Protein AF-A0A496ULA8-F1 (afdb_monomer)

Structure (mmCIF, N/CA/C/O backbone):
data_AF-A0A496ULA8-F1
#
_entry.id   AF-A0A496ULA8-F1
#
loop_
_atom_site.group_PDB
_atom_site.id
_atom_site.type_symbol
_atom_site.label_atom_id
_atom_site.label_alt_id
_atom_site.label_comp_id
_atom_site.label_asym_id
_atom_site.label_entity_id
_atom_site.label_seq_id
_atom_site.pdbx_PDB_ins_code
_atom_site.Cartn_x
_atom_site.Cartn_y
_atom_site.Cartn_z
_atom_site.occupancy
_atom_site.B_iso_or_equiv
_atom_site.auth_seq_id
_atom_site.auth_comp_id
_atom_site.auth_asym_id
_atom_site.auth_atom_id
_atom_site.pdbx_PDB_model_num
ATOM 1 N N . MET A 1 1 ? 59.800 -13.365 23.672 1.00 51.44 1 MET A N 1
ATOM 2 C CA . MET A 1 1 ? 58.820 -14.289 23.046 1.00 51.44 1 MET A CA 1
ATOM 3 C C . MET A 1 1 ? 57.410 -14.203 23.674 1.00 51.44 1 MET A C 1
ATOM 5 O O . MET A 1 1 ? 56.789 -15.232 23.877 1.00 51.44 1 MET A O 1
ATOM 9 N N . ARG A 1 2 ? 56.865 -13.010 23.988 1.00 55.97 2 ARG A N 1
ATOM 10 C CA . ARG A 1 2 ? 55.538 -12.885 24.653 1.00 55.97 2 ARG A CA 1
ATOM 11 C C . ARG A 1 2 ? 54.497 -12.031 23.909 1.00 55.97 2 ARG A C 1
ATOM 13 O O . ARG A 1 2 ? 53.322 -12.110 24.228 1.00 55.97 2 ARG A O 1
ATOM 20 N N . VAL A 1 3 ? 54.901 -11.264 22.891 1.00 54.00 3 VAL A N 1
ATOM 21 C CA . VAL A 1 3 ? 53.998 -10.342 22.168 1.00 54.00 3 VAL A CA 1
ATOM 22 C C . VAL A 1 3 ? 53.267 -11.027 21.004 1.00 54.00 3 VAL A C 1
ATOM 24 O O . VAL A 1 3 ? 52.095 -10.756 20.768 1.00 54.00 3 VAL A O 1
ATOM 27 N N . LYS A 1 4 ? 53.915 -11.981 20.317 1.00 50.81 4 LYS A N 1
ATOM 28 C CA . LYS A 1 4 ? 53.307 -12.704 19.182 1.00 50.81 4 LYS A CA 1
ATOM 29 C C . LYS A 1 4 ? 52.143 -13.609 19.608 1.00 50.81 4 LYS A C 1
ATOM 31 O O . LYS A 1 4 ? 51.164 -13.716 18.885 1.00 50.81 4 LYS A O 1
ATOM 36 N N . THR A 1 5 ? 52.214 -14.201 20.800 1.00 54.34 5 THR A N 1
ATOM 37 C CA . THR A 1 5 ? 51.161 -15.085 21.324 1.00 54.34 5 THR A CA 1
ATOM 38 C C . THR A 1 5 ? 49.903 -14.309 21.726 1.00 54.34 5 THR A C 1
ATOM 40 O O . THR A 1 5 ? 48.800 -14.804 21.529 1.00 54.34 5 THR A O 1
ATOM 43 N N . LEU A 1 6 ? 50.050 -13.073 22.221 1.00 54.44 6 LEU A N 1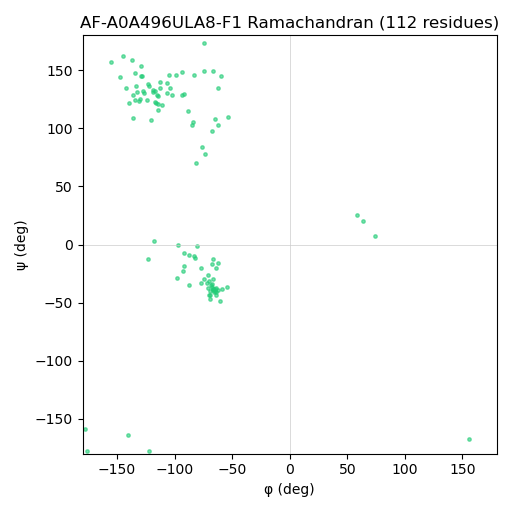
ATOM 44 C CA . LEU A 1 6 ? 48.919 -12.228 22.619 1.00 54.44 6 LEU A CA 1
ATOM 45 C C . LEU A 1 6 ? 48.126 -11.718 21.400 1.00 54.44 6 LEU A C 1
ATOM 47 O O . LEU A 1 6 ? 46.899 -11.685 21.433 1.00 54.44 6 LEU A O 1
ATOM 51 N N . LEU A 1 7 ? 48.822 -11.387 20.303 1.00 55.94 7 LEU A N 1
ATOM 52 C CA . LEU A 1 7 ? 48.189 -10.934 19.059 1.00 55.94 7 LEU A CA 1
ATOM 53 C C . LEU A 1 7 ? 47.359 -12.041 18.387 1.00 55.94 7 LEU A C 1
ATOM 55 O O . LEU A 1 7 ? 46.274 -11.769 17.878 1.00 55.94 7 LEU A O 1
ATOM 59 N N . CYS A 1 8 ? 47.835 -13.291 18.421 1.00 56.22 8 CYS A N 1
ATOM 60 C CA . CYS A 1 8 ? 47.102 -14.423 17.847 1.00 56.22 8 CYS A CA 1
ATOM 61 C C . CYS A 1 8 ? 45.803 -14.725 18.606 1.00 56.22 8 CYS A C 1
ATOM 63 O O . CYS A 1 8 ? 44.785 -14.998 17.978 1.00 56.22 8 CYS A O 1
ATOM 65 N N . VAL A 1 9 ? 45.808 -14.626 19.940 1.00 58.00 9 VAL A N 1
ATOM 66 C CA . VAL A 1 9 ? 44.597 -14.851 20.750 1.00 58.00 9 VAL A CA 1
ATOM 67 C C . VAL A 1 9 ? 43.577 -13.731 20.522 1.00 58.00 9 VAL A C 1
ATOM 69 O O . VAL A 1 9 ? 42.393 -14.007 20.356 1.00 58.00 9 VAL A O 1
ATOM 72 N N . PHE A 1 10 ? 44.026 -12.476 20.409 1.00 53.78 10 PHE A N 1
ATOM 73 C CA . PHE A 1 10 ? 43.132 -11.346 20.132 1.00 53.78 10 PHE A CA 1
ATOM 74 C C . PHE A 1 10 ? 42.514 -11.416 18.722 1.00 53.78 10 PHE A C 1
ATOM 76 O O . PHE A 1 10 ? 41.322 -11.166 18.556 1.00 53.78 10 PHE A O 1
ATOM 83 N N . SER A 1 11 ? 43.286 -11.846 17.716 1.00 52.69 11 SER A N 1
ATOM 84 C CA . SER A 1 11 ? 42.788 -12.073 16.351 1.00 52.69 11 SER A CA 1
ATOM 85 C C . SER A 1 11 ? 41.792 -13.237 16.262 1.00 52.69 11 SER A C 1
ATOM 87 O O . SER A 1 11 ? 40.903 -13.212 15.414 1.00 52.69 11 SER A O 1
ATOM 89 N N . MET A 1 12 ? 41.913 -14.245 17.129 1.00 50.66 12 MET A N 1
ATOM 90 C CA . MET A 1 12 ? 41.009 -15.398 17.159 1.00 50.66 12 MET A CA 1
ATOM 91 C C . MET A 1 12 ? 39.660 -15.055 17.814 1.00 50.66 12 MET A C 1
ATOM 93 O O . MET A 1 12 ? 38.622 -15.533 17.363 1.00 50.66 12 MET A O 1
ATOM 97 N N . CYS A 1 13 ? 39.643 -14.156 18.805 1.00 51.75 13 CYS A N 1
ATOM 98 C CA . CYS A 1 13 ? 38.406 -13.672 19.430 1.00 51.75 13 CYS A CA 1
ATOM 99 C C . CYS A 1 13 ? 37.562 -12.778 18.503 1.00 51.75 13 CYS A C 1
ATOM 101 O O . CYS A 1 13 ? 36.338 -12.794 18.595 1.00 51.75 13 CYS A O 1
ATOM 103 N N . ILE A 1 14 ? 38.191 -12.025 17.591 1.00 53.09 14 ILE A N 1
ATOM 104 C CA . ILE A 1 14 ? 37.480 -11.136 16.650 1.00 53.09 14 ILE A CA 1
ATOM 105 C C . ILE A 1 14 ? 36.786 -11.936 15.533 1.00 53.09 14 ILE A C 1
ATOM 107 O O . ILE A 1 14 ? 35.729 -11.538 15.052 1.00 53.09 14 ILE A O 1
ATOM 111 N N . LEU A 1 15 ? 37.324 -13.098 15.153 1.00 50.22 15 LEU A N 1
ATOM 112 C CA . LEU A 1 15 ? 36.706 -13.965 14.142 1.00 50.22 15 LEU A CA 1
ATOM 113 C C . LEU A 1 15 ? 35.505 -14.762 14.682 1.00 50.22 15 LEU A C 1
ATOM 115 O O . LEU A 1 15 ? 34.655 -15.181 13.903 1.00 50.22 15 LEU A O 1
ATOM 119 N N . LEU A 1 16 ? 35.403 -14.934 16.004 1.00 52.66 16 LEU A N 1
ATOM 120 C CA . LEU A 1 16 ? 34.294 -15.636 16.663 1.00 52.66 16 LEU A CA 1
ATOM 121 C C . LEU A 1 16 ? 33.096 -14.727 16.994 1.00 52.66 16 LEU A C 1
ATOM 123 O O . LEU A 1 16 ? 32.049 -15.236 17.383 1.00 52.66 16 LEU A O 1
ATOM 127 N N . SER A 1 17 ? 33.222 -13.400 16.848 1.00 47.00 17 SER A N 1
ATOM 128 C CA . SER A 1 17 ? 32.151 -12.445 17.181 1.00 47.00 17 SER A CA 1
ATOM 129 C C . SER A 1 17 ? 31.303 -11.994 15.989 1.00 47.00 17 SER A C 1
ATOM 131 O O . SER A 1 17 ? 30.339 -11.249 16.176 1.00 47.00 17 SER A O 1
ATOM 133 N N . CYS A 1 18 ? 31.592 -12.470 14.774 1.00 51.47 18 CYS A N 1
ATOM 134 C CA . CYS A 1 18 ? 30.658 -12.351 13.656 1.00 51.47 18 CYS A CA 1
ATOM 135 C C . CYS A 1 18 ? 29.506 -13.337 13.868 1.00 51.47 18 CYS A C 1
ATOM 137 O O . CYS A 1 18 ? 29.478 -14.416 13.281 1.00 51.47 18 CYS A O 1
ATOM 139 N N . GLY A 1 19 ? 28.569 -12.970 14.747 1.00 55.84 19 GLY A N 1
ATOM 140 C CA . GLY A 1 19 ? 27.296 -13.661 14.885 1.00 55.84 19 GLY A CA 1
ATOM 141 C C . GLY A 1 19 ? 26.632 -13.721 13.517 1.00 55.84 19 GLY A C 1
ATOM 142 O O . GLY A 1 19 ? 26.238 -12.696 12.960 1.00 55.84 19 GLY A O 1
ATOM 143 N N . THR A 1 20 ? 26.566 -14.916 12.942 1.00 60.12 20 THR A N 1
ATOM 144 C CA . THR A 1 20 ? 25.848 -15.156 11.700 1.00 60.12 20 THR A CA 1
ATOM 145 C C . THR A 1 20 ? 24.376 -14.900 11.978 1.00 60.12 20 THR A C 1
ATOM 147 O O . THR A 1 20 ? 23.718 -15.650 12.695 1.00 60.12 20 THR A O 1
ATOM 150 N N . VAL A 1 21 ? 23.857 -13.796 11.445 1.00 57.81 21 VAL A N 1
ATOM 151 C CA . VAL A 1 21 ? 22.421 -13.532 11.425 1.00 57.81 21 VAL A CA 1
ATOM 152 C C . VAL A 1 21 ? 21.791 -14.647 10.595 1.00 57.81 21 VAL A C 1
ATOM 154 O O . VAL A 1 21 ? 21.937 -14.686 9.373 1.00 57.81 21 VAL A O 1
ATOM 157 N N . THR A 1 22 ? 21.168 -15.615 11.262 1.00 71.12 22 THR A N 1
ATOM 158 C CA . THR A 1 22 ? 20.519 -16.737 10.586 1.00 71.12 22 THR A CA 1
ATOM 159 C C . THR A 1 22 ? 19.216 -16.256 9.958 1.00 71.12 22 THR A C 1
ATOM 161 O O . THR A 1 22 ? 18.555 -15.356 10.481 1.00 71.12 22 THR A O 1
ATOM 164 N N . GLN A 1 23 ? 18.811 -16.869 8.846 1.00 66.38 23 GLN A N 1
ATOM 165 C CA . GLN A 1 23 ? 17.530 -16.577 8.194 1.00 66.38 23 GLN A CA 1
ATOM 166 C C . GLN A 1 23 ? 16.351 -16.719 9.172 1.00 66.38 23 GLN A C 1
ATOM 168 O O . GLN A 1 23 ? 15.432 -15.908 9.167 1.00 66.38 23 GLN A O 1
ATOM 173 N N . GLU A 1 24 ? 16.432 -17.695 10.072 1.00 72.38 24 GLU A N 1
ATOM 174 C CA . GLU A 1 24 ? 15.459 -17.930 11.136 1.00 72.38 24 GLU A CA 1
ATOM 175 C C . GLU A 1 24 ? 15.388 -16.769 12.146 1.00 72.38 24 GLU A C 1
ATOM 177 O O . GLU A 1 24 ? 14.302 -16.375 12.564 1.00 72.38 24 GLU A O 1
ATOM 182 N N . SER A 1 25 ? 16.527 -16.147 12.483 1.00 70.94 25 SER A N 1
ATOM 183 C CA . SER A 1 25 ? 16.557 -14.965 13.359 1.00 70.94 25 SER A CA 1
ATOM 184 C C . SER A 1 25 ? 15.913 -13.733 12.714 1.00 70.94 25 SER A C 1
ATOM 186 O O . SER A 1 25 ? 15.214 -12.983 13.398 1.00 70.94 25 SER A O 1
ATOM 188 N N . LEU A 1 26 ? 16.082 -13.559 11.397 1.00 67.38 26 LEU A N 1
ATOM 189 C CA . LEU A 1 26 ? 15.446 -12.485 10.631 1.00 67.38 26 LEU A CA 1
ATOM 190 C C . LEU A 1 26 ? 13.943 -12.707 10.497 1.00 67.38 26 LEU A C 1
ATOM 192 O O . LEU A 1 26 ? 13.180 -11.767 10.697 1.00 67.38 26 LEU A O 1
ATOM 196 N N . LEU A 1 27 ? 13.518 -13.941 10.209 1.00 64.44 27 LEU A N 1
ATOM 197 C CA . LEU A 1 27 ? 12.102 -14.302 10.141 1.00 64.44 27 LEU A CA 1
ATOM 198 C C . LEU A 1 27 ? 11.420 -14.059 11.488 1.00 64.44 27 LEU A C 1
ATOM 200 O O . LEU A 1 27 ? 10.438 -13.325 11.549 1.00 64.44 27 LEU A O 1
ATOM 204 N N . ARG A 1 28 ? 12.013 -14.532 12.586 1.00 63.00 28 ARG A N 1
ATOM 205 C CA . ARG A 1 28 ? 11.495 -14.297 13.937 1.00 63.00 28 ARG A CA 1
ATOM 206 C C . ARG A 1 28 ? 11.474 -12.817 14.317 1.00 63.00 28 ARG A C 1
ATOM 208 O O . ARG A 1 28 ? 10.533 -12.364 14.960 1.00 63.00 28 ARG A O 1
ATOM 215 N N . GLN A 1 29 ? 12.490 -12.038 13.938 1.00 59.78 29 GLN A N 1
ATOM 216 C CA . GLN A 1 29 ? 12.450 -10.585 14.125 1.00 59.78 29 GLN A CA 1
ATOM 217 C C . GLN A 1 29 ? 11.339 -9.948 13.294 1.00 59.78 29 GLN A C 1
ATOM 219 O O . GLN A 1 29 ? 10.651 -9.075 13.809 1.00 59.78 29 GLN A O 1
ATOM 224 N N . SER A 1 30 ? 11.132 -10.387 12.053 1.00 54.94 30 SER A N 1
ATOM 225 C CA . SER A 1 30 ? 10.057 -9.885 11.198 1.00 54.94 30 SER A CA 1
ATOM 226 C C . SER A 1 30 ? 8.671 -10.229 11.751 1.00 54.94 30 SER A C 1
ATOM 228 O O . SER A 1 30 ? 7.817 -9.354 11.785 1.00 54.94 30 SER A O 1
ATOM 230 N N . GLU A 1 31 ? 8.476 -11.430 12.302 1.00 54.59 31 GLU A N 1
ATOM 231 C CA . GLU A 1 31 ? 7.253 -11.850 12.999 1.00 54.59 31 GLU A CA 1
ATOM 232 C C . GLU A 1 31 ? 7.032 -11.057 14.294 1.00 54.59 31 GLU A C 1
ATOM 234 O O . GLU A 1 31 ? 5.918 -10.631 14.590 1.00 54.59 31 GLU A O 1
ATOM 239 N N . LEU A 1 32 ? 8.091 -10.793 15.066 1.00 47.78 32 LEU A N 1
ATOM 240 C CA . LEU A 1 32 ? 8.024 -9.943 16.259 1.00 47.78 32 LEU A CA 1
ATOM 241 C C . LEU A 1 32 ? 7.755 -8.472 15.917 1.00 47.78 32 LEU A C 1
ATOM 243 O O . LEU A 1 32 ? 7.074 -7.784 16.672 1.00 47.78 32 LEU A O 1
ATOM 247 N N . TYR A 1 33 ? 8.277 -7.979 14.794 1.00 42.56 33 TYR A N 1
ATOM 248 C CA . TYR A 1 33 ? 7.964 -6.645 14.288 1.00 42.56 33 TYR A CA 1
ATOM 249 C C . TYR A 1 33 ? 6.518 -6.586 13.795 1.00 42.56 33 TYR A C 1
ATOM 251 O O . TYR A 1 33 ? 5.799 -5.676 14.187 1.00 42.56 33 TYR A O 1
ATOM 259 N N . ALA A 1 34 ? 6.071 -7.570 13.012 1.00 43.69 34 ALA A N 1
ATOM 260 C CA . ALA A 1 34 ? 4.713 -7.654 12.481 1.00 43.69 34 ALA A CA 1
ATOM 261 C C . ALA A 1 34 ? 3.663 -7.812 13.593 1.00 43.69 34 ALA A C 1
ATOM 263 O O . ALA A 1 34 ? 2.678 -7.084 13.599 1.00 43.69 34 ALA A O 1
ATOM 264 N N . SER A 1 35 ? 3.911 -8.663 14.595 1.00 38.47 35 SER A N 1
ATOM 265 C CA . SER A 1 35 ? 3.023 -8.829 15.762 1.00 38.47 35 SER A CA 1
ATOM 266 C C . SER A 1 35 ? 2.974 -7.606 16.685 1.00 38.47 35 SER A C 1
ATOM 268 O O . SER A 1 35 ? 2.058 -7.482 17.495 1.00 38.47 35 SER A O 1
ATOM 270 N N . ARG A 1 36 ? 3.939 -6.682 16.570 1.00 34.78 36 ARG A N 1
ATOM 271 C CA . ARG A 1 36 ? 3.947 -5.398 17.289 1.00 34.78 36 ARG A CA 1
ATOM 272 C C . ARG A 1 36 ? 3.303 -4.257 16.515 1.00 34.78 36 ARG A C 1
ATOM 274 O O . ARG A 1 36 ? 3.102 -3.192 17.097 1.00 34.78 36 ARG A O 1
ATOM 281 N N . ILE A 1 37 ? 2.946 -4.458 15.249 1.00 37.88 37 ILE A N 1
ATOM 282 C CA . ILE A 1 37 ? 2.095 -3.519 14.522 1.00 37.88 37 ILE A CA 1
ATOM 283 C C . ILE A 1 37 ? 0.641 -3.812 14.919 1.00 37.88 37 ILE A C 1
ATOM 285 O O . ILE A 1 37 ? -0.163 -4.323 14.150 1.00 37.88 37 ILE A O 1
ATOM 289 N N . ALA A 1 38 ? 0.299 -3.489 16.164 1.00 43.62 38 ALA A N 1
ATOM 290 C CA . ALA A 1 38 ? -1.081 -3.227 16.533 1.00 43.62 38 ALA A CA 1
ATOM 291 C C . ALA A 1 38 ? -1.345 -1.762 16.169 1.00 43.62 38 ALA A C 1
ATOM 293 O O . ALA A 1 38 ? -0.833 -0.854 16.827 1.00 43.62 38 ALA A O 1
ATOM 294 N N . PHE A 1 39 ? -2.083 -1.510 15.087 1.00 51.97 39 PHE A N 1
ATOM 295 C CA . PHE A 1 39 ? -2.522 -0.154 14.764 1.00 51.97 39 PHE A CA 1
ATOM 296 C C . PHE A 1 39 ? -3.526 0.304 15.828 1.00 51.97 39 PHE A C 1
ATOM 298 O O . PHE A 1 39 ? -4.703 -0.041 15.787 1.00 51.97 39 PHE A O 1
ATOM 305 N N . GLY A 1 40 ? -3.042 1.056 16.816 1.00 53.75 40 GLY A N 1
ATOM 306 C CA . GLY A 1 40 ? -3.869 1.731 17.808 1.00 53.75 40 GLY A CA 1
ATOM 307 C C . GLY A 1 40 ? -4.274 3.111 17.302 1.00 53.75 40 GLY A C 1
ATOM 308 O O . GLY A 1 40 ? -3.426 3.984 17.121 1.00 53.75 40 GLY A O 1
ATOM 309 N N . TRP A 1 41 ? -5.568 3.320 17.075 1.00 62.00 41 TRP A N 1
ATOM 310 C CA . TRP A 1 41 ? -6.123 4.628 16.734 1.00 62.00 41 TRP A CA 1
ATOM 311 C C . TRP A 1 41 ? -6.213 5.504 17.984 1.00 62.00 41 TRP A C 1
ATOM 313 O O . TRP A 1 41 ? -7.250 5.584 18.639 1.00 62.00 41 TRP A O 1
ATOM 323 N N . GLU A 1 42 ? -5.121 6.169 18.352 1.00 59.19 42 GLU A N 1
ATOM 324 C CA . GLU A 1 42 ? -5.146 7.116 19.465 1.00 59.19 42 GLU A CA 1
ATOM 325 C C . GLU A 1 42 ? -5.607 8.500 18.988 1.00 59.19 42 GLU A C 1
ATOM 327 O O . GLU A 1 42 ? -4.844 9.269 18.407 1.00 59.19 42 GLU A O 1
ATOM 332 N N . LYS A 1 43 ? -6.876 8.835 19.271 1.00 65.69 43 LYS A N 1
ATOM 333 C CA . LYS A 1 43 ? -7.474 10.178 19.085 1.00 65.69 43 LYS A CA 1
ATOM 334 C C . LYS A 1 43 ? -7.540 10.686 17.633 1.00 65.69 43 LYS A C 1
ATOM 336 O O . LYS A 1 43 ? -7.697 11.886 17.414 1.00 65.69 43 LYS A O 1
ATOM 341 N N . LEU A 1 44 ? -7.459 9.795 16.646 1.00 73.50 44 LEU A N 1
ATOM 342 C CA . LEU A 1 44 ? -7.541 10.111 15.216 1.00 73.50 44 LEU A CA 1
ATOM 343 C C . LEU A 1 44 ? -8.502 9.133 14.525 1.00 73.50 44 LEU A C 1
ATOM 345 O O . LEU A 1 44 ? -8.441 7.938 14.787 1.00 73.50 44 LEU A O 1
ATOM 349 N N . GLY A 1 45 ? -9.379 9.634 13.648 1.00 82.31 45 GLY A N 1
ATOM 350 C CA . GLY A 1 45 ? -10.281 8.800 12.832 1.00 82.31 45 GLY A CA 1
ATOM 351 C C . GLY A 1 45 ? -9.706 8.426 11.461 1.00 82.31 45 GLY A C 1
ATOM 352 O O . GLY A 1 45 ? -10.158 7.480 10.823 1.00 82.31 45 GLY A O 1
ATOM 353 N N . SER A 1 46 ? -8.698 9.164 10.998 1.00 86.31 46 SER A N 1
ATOM 354 C CA . SER A 1 46 ? -7.945 8.861 9.782 1.00 86.31 46 SER A CA 1
ATOM 355 C C . SER A 1 46 ? -6.554 9.483 9.845 1.00 86.31 46 SER A C 1
ATOM 357 O O . SER A 1 46 ? -6.325 10.444 10.585 1.00 86.31 46 SER A O 1
ATOM 359 N N . PHE A 1 47 ? -5.620 8.936 9.073 1.00 86.31 47 PHE A N 1
ATOM 360 C CA . PHE A 1 47 ? -4.317 9.556 8.851 1.00 86.31 47 PHE A CA 1
ATOM 361 C C . PHE A 1 47 ? -3.823 9.305 7.430 1.00 86.31 47 PHE A C 1
ATOM 363 O O . PHE A 1 47 ? -4.265 8.386 6.737 1.00 86.31 47 PHE A O 1
ATOM 370 N N . GLN A 1 48 ? -2.848 10.114 7.023 1.00 90.25 48 GLN A N 1
ATOM 371 C CA . GLN A 1 48 ? -2.101 9.907 5.796 1.00 90.25 48 GLN A CA 1
ATOM 372 C C . GLN A 1 48 ? -0.607 10.100 6.058 1.00 90.25 48 GLN A C 1
ATOM 374 O O . GLN A 1 48 ? -0.183 11.161 6.514 1.00 90.25 48 GLN A O 1
ATOM 379 N N . LEU A 1 49 ? 0.196 9.092 5.728 1.00 88.62 49 LEU A N 1
ATOM 380 C CA . LEU A 1 49 ? 1.651 9.181 5.688 1.00 88.62 49 LEU A CA 1
ATOM 381 C C . LEU A 1 49 ? 2.097 9.261 4.232 1.00 88.62 49 LEU A C 1
ATOM 383 O O . LEU A 1 49 ? 1.617 8.512 3.384 1.00 88.62 49 LEU A O 1
ATOM 387 N N . ARG A 1 50 ? 3.015 10.180 3.937 1.00 88.94 50 ARG A N 1
ATOM 388 C CA . ARG A 1 50 ? 3.618 10.338 2.612 1.00 88.94 50 ARG A CA 1
ATOM 389 C C . ARG A 1 50 ? 5.125 10.359 2.759 1.00 88.94 50 ARG A C 1
ATOM 391 O O . ARG A 1 50 ? 5.648 10.926 3.715 1.00 88.94 50 ARG A O 1
ATOM 398 N N . GLY A 1 51 ? 5.820 9.796 1.788 1.00 86.69 51 GLY A N 1
ATOM 399 C CA . GLY A 1 51 ? 7.268 9.871 1.754 1.00 86.69 51 GLY A CA 1
ATOM 400 C C . GLY A 1 51 ? 7.835 9.198 0.525 1.00 86.69 51 GLY A C 1
ATOM 401 O O . GLY A 1 51 ? 7.139 8.996 -0.465 1.00 86.69 51 GLY A O 1
ATOM 402 N N . SER A 1 52 ? 9.104 8.829 0.620 1.00 86.50 52 SER A N 1
ATOM 403 C CA . SER A 1 52 ? 9.795 8.051 -0.400 1.00 86.50 52 SER A CA 1
ATOM 404 C C . SER A 1 52 ? 10.321 6.777 0.229 1.00 86.50 52 SER A C 1
ATOM 406 O O . SER A 1 52 ? 10.894 6.811 1.316 1.00 86.50 52 SER A O 1
ATOM 408 N N . ALA A 1 53 ? 10.154 5.659 -0.461 1.00 82.88 53 ALA A N 1
ATOM 409 C CA . ALA A 1 53 ? 10.572 4.359 0.028 1.00 82.88 53 ALA A CA 1
ATOM 410 C C . ALA A 1 53 ? 11.246 3.554 -1.085 1.00 82.88 53 ALA A C 1
ATOM 412 O O . ALA A 1 53 ? 11.101 3.839 -2.278 1.00 82.88 53 ALA A O 1
ATOM 413 N N . ARG A 1 54 ? 12.041 2.568 -0.672 1.00 83.94 54 ARG A N 1
ATOM 414 C CA . ARG A 1 54 ? 12.651 1.582 -1.559 1.00 83.94 54 ARG A CA 1
ATOM 415 C C . ARG A 1 54 ? 11.994 0.237 -1.283 1.00 83.94 54 ARG A C 1
ATOM 417 O O . ARG A 1 54 ? 12.083 -0.267 -0.171 1.00 83.94 54 ARG A O 1
ATOM 424 N N . LEU A 1 55 ? 11.372 -0.327 -2.305 1.00 78.62 55 LEU A N 1
ATOM 425 C CA . LEU A 1 55 ? 10.893 -1.697 -2.338 1.00 78.62 55 LEU A CA 1
ATOM 426 C C . LEU A 1 55 ? 11.988 -2.582 -2.927 1.00 78.62 55 LEU A C 1
ATOM 428 O O . LEU A 1 55 ? 12.552 -2.270 -3.979 1.00 78.62 55 LEU A O 1
ATOM 432 N N . GLN A 1 56 ? 12.296 -3.672 -2.236 1.00 83.06 56 GLN 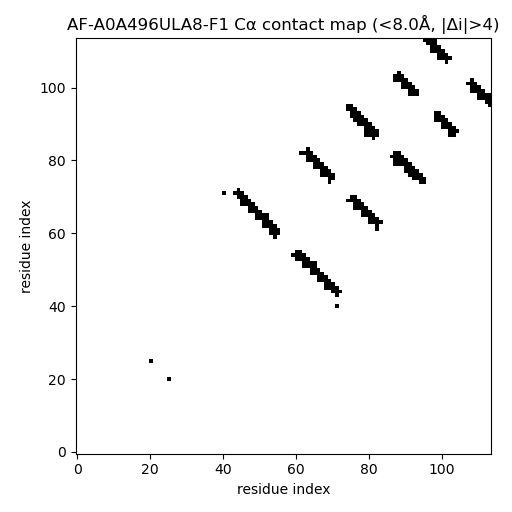A N 1
ATOM 433 C CA . GLN A 1 56 ? 13.285 -4.649 -2.669 1.00 83.06 56 GLN A CA 1
ATOM 434 C C . GLN A 1 56 ? 12.728 -6.054 -2.444 1.00 83.06 56 GLN A C 1
ATOM 436 O O . GLN A 1 56 ? 12.605 -6.502 -1.309 1.00 83.06 56 GLN A O 1
ATOM 441 N N . GLY A 1 57 ? 12.393 -6.727 -3.540 1.00 76.69 57 GLY A N 1
ATOM 442 C CA . GLY A 1 57 ? 12.023 -8.137 -3.600 1.00 76.69 57 GLY A CA 1
ATOM 443 C C . GLY A 1 57 ? 12.941 -8.901 -4.554 1.00 76.69 57 GLY A C 1
ATOM 444 O O . GLY A 1 57 ? 13.861 -8.327 -5.138 1.00 76.69 57 GLY A O 1
ATOM 445 N N . SER A 1 58 ? 12.681 -10.197 -4.733 1.00 79.44 58 SER A N 1
ATOM 446 C CA . SER A 1 58 ? 13.446 -11.064 -5.644 1.00 79.44 58 SER A CA 1
ATOM 447 C C . SER A 1 58 ? 13.415 -10.577 -7.096 1.00 79.44 58 SER A C 1
ATOM 449 O O . SER A 1 58 ? 14.437 -10.615 -7.772 1.00 79.44 58 SER A O 1
ATOM 451 N N . ASN A 1 59 ? 12.263 -10.071 -7.543 1.00 71.81 59 ASN A N 1
ATOM 452 C CA . ASN A 1 59 ? 12.021 -9.671 -8.933 1.00 71.81 59 ASN A CA 1
ATOM 453 C C . ASN A 1 59 ? 11.706 -8.176 -9.096 1.00 71.81 59 ASN A C 1
ATOM 455 O O . ASN A 1 59 ? 11.417 -7.726 -10.201 1.00 71.81 59 ASN A O 1
ATOM 459 N N . LEU A 1 60 ? 11.743 -7.397 -8.011 1.00 70.19 60 LEU A N 1
ATOM 460 C CA . LEU A 1 60 ? 11.374 -5.986 -8.039 1.00 70.19 60 LEU A CA 1
ATOM 461 C C . LEU A 1 60 ? 12.325 -5.154 -7.188 1.00 70.19 60 LEU A C 1
ATOM 463 O O . LEU A 1 60 ? 12.432 -5.338 -5.977 1.00 70.19 60 LEU A O 1
ATOM 467 N N . VAL A 1 61 ? 12.956 -4.173 -7.824 1.00 79.38 61 VAL A N 1
ATOM 468 C CA . VAL A 1 61 ? 13.633 -3.078 -7.134 1.00 79.38 61 VAL A CA 1
ATOM 469 C C . VAL A 1 61 ? 12.986 -1.786 -7.600 1.00 79.38 61 VAL A C 1
ATOM 471 O O . VAL A 1 61 ? 13.194 -1.352 -8.728 1.00 79.38 61 VAL A O 1
ATOM 474 N N . ALA A 1 62 ? 12.195 -1.176 -6.725 1.00 75.19 62 ALA A N 1
ATOM 475 C CA . ALA A 1 62 ? 11.533 0.093 -6.989 1.00 75.19 62 ALA A CA 1
ATOM 476 C C . ALA A 1 62 ? 11.931 1.108 -5.920 1.00 75.19 62 ALA A C 1
ATOM 478 O O . ALA A 1 62 ? 12.012 0.794 -4.735 1.00 75.19 62 ALA A O 1
ATOM 479 N N . ARG A 1 63 ? 12.192 2.348 -6.327 1.00 82.56 63 ARG A N 1
ATOM 480 C CA . ARG A 1 63 ? 12.372 3.476 -5.414 1.00 82.56 63 ARG A CA 1
ATOM 481 C C . ARG A 1 63 ? 11.487 4.602 -5.901 1.00 82.56 63 ARG A C 1
ATOM 483 O O . ARG A 1 63 ? 11.618 5.016 -7.047 1.00 82.56 63 ARG A O 1
ATOM 490 N N . GLY A 1 64 ? 10.629 5.106 -5.031 1.00 85.69 64 GLY A N 1
ATOM 491 C CA . GLY A 1 64 ? 9.680 6.130 -5.428 1.00 85.69 64 GLY A CA 1
ATOM 492 C C . GLY A 1 64 ? 8.847 6.650 -4.268 1.00 85.69 64 GLY A C 1
ATOM 493 O O . GLY A 1 64 ? 9.072 6.257 -3.115 1.00 85.69 64 GLY A O 1
ATOM 494 N N . PRO A 1 65 ? 7.911 7.559 -4.570 1.00 90.06 65 PRO A N 1
ATOM 495 C CA . PRO A 1 65 ? 6.942 8.033 -3.602 1.00 90.06 65 PRO A CA 1
ATOM 496 C C . PRO A 1 65 ? 6.091 6.877 -3.078 1.00 90.06 65 PRO A C 1
ATOM 498 O O . PRO A 1 65 ? 5.735 5.964 -3.824 1.00 90.06 65 PRO A O 1
ATOM 501 N N . PHE A 1 66 ? 5.725 6.947 -1.806 1.00 91.81 66 PHE A N 1
ATOM 502 C CA . PHE A 1 66 ? 4.690 6.104 -1.228 1.00 91.81 66 PHE A CA 1
ATOM 503 C C . PHE A 1 66 ? 3.678 6.962 -0.480 1.00 91.81 66 PHE A C 1
ATOM 505 O O . PHE A 1 66 ? 3.997 8.045 0.030 1.00 91.81 66 PHE A O 1
ATOM 512 N N . VAL A 1 67 ? 2.461 6.444 -0.395 1.00 91.12 67 VAL A N 1
ATOM 513 C CA . VAL A 1 67 ? 1.399 7.017 0.417 1.00 91.12 67 VAL A CA 1
ATOM 514 C C . VAL A 1 67 ? 0.691 5.894 1.160 1.00 91.12 67 VAL A C 1
ATOM 516 O O . VAL A 1 67 ? 0.293 4.918 0.539 1.00 91.12 67 VAL A O 1
ATOM 519 N N . LEU A 1 68 ? 0.541 6.034 2.475 1.00 92.38 68 LEU A N 1
ATOM 520 C CA . LEU A 1 68 ? -0.231 5.135 3.330 1.00 92.38 68 LEU A CA 1
ATOM 521 C C . LEU A 1 68 ? -1.393 5.920 3.934 1.00 92.38 68 LEU A C 1
ATOM 523 O O . LEU A 1 68 ? -1.182 6.926 4.609 1.00 92.38 68 LEU A O 1
ATOM 527 N N . TRP A 1 69 ? -2.605 5.450 3.698 1.00 91.56 69 TRP A N 1
ATOM 528 C CA . TRP A 1 69 ? -3.828 5.924 4.321 1.00 91.56 69 TRP A CA 1
ATOM 529 C C . TRP A 1 69 ? -4.284 4.919 5.362 1.00 91.56 69 TRP A C 1
ATOM 531 O O . TRP A 1 69 ? -4.164 3.708 5.164 1.00 91.56 69 TRP A O 1
ATOM 541 N N . GLY A 1 70 ? -4.872 5.434 6.431 1.00 90.19 70 GLY A N 1
ATOM 542 C CA . GLY A 1 70 ? -5.664 4.621 7.330 1.00 90.19 70 GLY A CA 1
ATOM 543 C C . GLY A 1 70 ? -6.976 5.308 7.679 1.00 90.1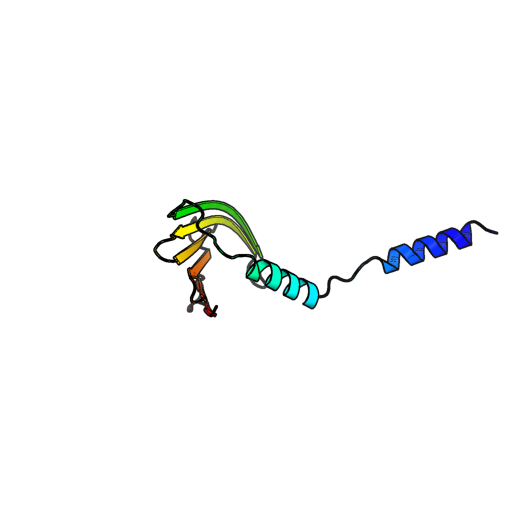9 70 GLY A C 1
ATOM 544 O O . GLY A 1 70 ? -7.013 6.533 7.826 1.00 90.19 70 GLY A O 1
ATOM 545 N N . HIS A 1 71 ? -8.006 4.496 7.893 1.00 86.38 71 HIS A N 1
ATOM 546 C CA . HIS A 1 71 ? -9.316 4.912 8.382 1.00 86.38 71 HIS A CA 1
ATOM 547 C C . HIS A 1 71 ? -9.756 4.015 9.543 1.00 86.38 71 HIS A C 1
ATOM 549 O O . HIS A 1 71 ? -9.836 2.796 9.399 1.00 86.38 71 HIS A O 1
ATOM 555 N N . ALA A 1 72 ? -10.044 4.627 10.694 1.00 79.50 72 ALA A N 1
ATOM 556 C CA . ALA A 1 72 ? -10.377 3.921 11.929 1.00 79.50 72 ALA A CA 1
ATOM 557 C C . ALA A 1 72 ? -11.737 3.222 11.859 1.00 79.50 72 ALA A C 1
ATOM 559 O O . ALA A 1 72 ? -11.856 2.075 12.276 1.00 79.50 72 ALA A O 1
ATOM 560 N N . GLU A 1 73 ? -12.745 3.903 11.310 1.00 76.12 73 GLU A N 1
ATOM 561 C CA . GLU A 1 73 ? -14.115 3.381 11.213 1.00 76.12 73 GLU A CA 1
ATOM 562 C C . GLU A 1 73 ? -14.203 2.155 10.301 1.00 76.12 73 GLU A C 1
ATOM 564 O O . GLU A 1 73 ? -14.908 1.200 10.608 1.00 76.12 73 GLU A O 1
ATOM 569 N N . GLU A 1 74 ? -13.444 2.160 9.205 1.00 75.31 74 GLU A N 1
ATOM 570 C CA . GLU A 1 74 ? -13.388 1.043 8.260 1.00 75.31 74 GLU A CA 1
ATOM 571 C C . GLU A 1 74 ? -12.417 -0.059 8.710 1.00 75.31 74 GLU A C 1
ATOM 573 O O . GLU A 1 74 ? -12.371 -1.120 8.093 1.00 75.31 74 GLU A O 1
ATOM 578 N N . GLY A 1 75 ? -11.607 0.187 9.751 1.00 74.81 75 GLY A N 1
ATOM 579 C CA . GLY A 1 75 ? -10.520 -0.709 10.151 1.00 74.81 75 GLY A CA 1
ATOM 580 C C . GLY A 1 75 ? -9.501 -0.943 9.033 1.00 74.81 75 GLY A C 1
ATOM 581 O O . GLY A 1 75 ? -8.856 -1.988 8.998 1.00 74.81 75 GLY A O 1
ATOM 582 N N . LEU A 1 76 ? -9.387 0.012 8.105 1.00 83.94 76 LEU A N 1
ATOM 583 C CA . LEU A 1 76 ? -8.767 -0.193 6.807 1.00 83.94 76 LEU A CA 1
ATOM 584 C C . LEU A 1 76 ? -7.470 0.597 6.664 1.00 83.94 76 LEU A C 1
ATOM 586 O O . LEU A 1 76 ? -7.409 1.800 6.925 1.00 83.94 76 LEU A O 1
ATOM 590 N N . LEU A 1 77 ? -6.454 -0.080 6.142 1.00 90.88 77 LEU A N 1
ATOM 591 C CA . LEU A 1 77 ? -5.213 0.496 5.657 1.00 90.88 77 LEU A CA 1
ATOM 592 C C . LEU A 1 77 ? -5.116 0.330 4.148 1.00 90.88 77 LEU A C 1
ATOM 594 O O . LEU A 1 77 ? -5.426 -0.724 3.589 1.00 90.88 77 LEU A O 1
ATOM 598 N N . ARG A 1 78 ? -4.619 1.369 3.484 1.00 91.69 78 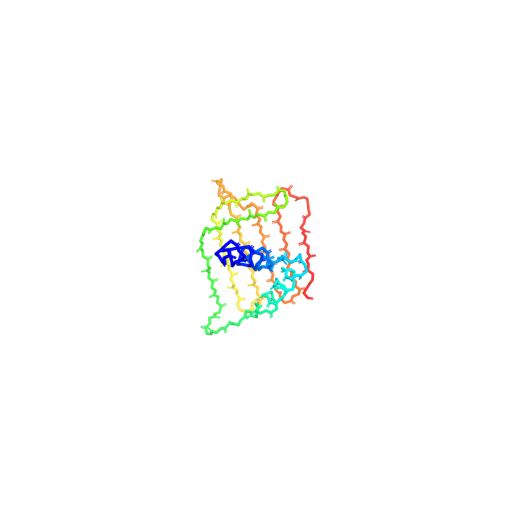ARG A N 1
ATOM 599 C CA . ARG A 1 78 ? -4.274 1.340 2.064 1.00 91.69 78 ARG A CA 1
ATOM 600 C C . ARG A 1 78 ? -2.903 1.955 1.870 1.00 91.69 78 ARG A C 1
ATOM 602 O O . ARG A 1 78 ? -2.673 3.057 2.344 1.00 91.69 78 ARG A O 1
ATOM 609 N N . GLY A 1 79 ? -2.016 1.297 1.141 1.00 92.06 79 GLY A N 1
ATOM 610 C CA . GLY A 1 79 ? -0.713 1.827 0.761 1.00 92.06 79 GLY A CA 1
ATOM 611 C C . GLY A 1 79 ? -0.512 1.754 -0.744 1.00 92.06 79 GLY A C 1
ATOM 612 O O . GLY A 1 79 ? -0.692 0.688 -1.312 1.00 92.06 79 GLY A O 1
ATOM 613 N N . ASP A 1 80 ? -0.103 2.847 -1.380 1.00 92.88 80 ASP A N 1
ATOM 614 C CA . ASP A 1 80 ? 0.282 2.860 -2.794 1.00 92.88 80 ASP A CA 1
ATOM 615 C C . ASP A 1 80 ? 1.748 3.287 -2.927 1.00 92.88 80 ASP A C 1
ATOM 617 O O . ASP A 1 80 ? 2.179 4.289 -2.348 1.00 92.88 80 ASP A O 1
ATOM 621 N N . PHE A 1 81 ? 2.514 2.524 -3.703 1.00 91.75 81 PHE A N 1
ATOM 622 C CA . PHE A 1 81 ? 3.875 2.857 -4.117 1.00 91.75 81 PHE A CA 1
ATOM 623 C C . PHE A 1 81 ? 3.862 3.258 -5.575 1.00 91.75 81 PHE A C 1
ATOM 625 O O . PHE A 1 81 ? 3.324 2.527 -6.399 1.00 91.75 81 PHE A O 1
ATOM 632 N N . PHE A 1 82 ? 4.481 4.386 -5.901 1.00 88.56 82 PHE A N 1
ATOM 633 C CA . PHE A 1 82 ? 4.399 4.978 -7.230 1.00 88.56 82 PHE A CA 1
ATOM 634 C C . PHE A 1 82 ? 5.699 4.809 -8.011 1.00 88.56 82 PHE A C 1
ATOM 636 O O . PHE A 1 82 ? 6.800 4.982 -7.478 1.00 88.56 82 PHE A O 1
ATOM 643 N N . GLY A 1 83 ? 5.548 4.490 -9.293 1.00 86.38 83 GLY A N 1
ATOM 644 C CA . GLY A 1 83 ? 6.616 4.535 -10.277 1.00 86.38 83 GLY A CA 1
ATOM 645 C C . GLY A 1 83 ? 6.969 5.972 -10.679 1.00 86.38 83 GLY A C 1
ATOM 646 O O . GLY A 1 83 ? 6.295 6.930 -10.286 1.00 86.38 83 GLY A O 1
ATOM 647 N N . PRO A 1 84 ? 8.029 6.152 -11.485 1.00 83.38 84 PRO A N 1
ATOM 648 C CA . PRO A 1 84 ? 8.422 7.465 -12.001 1.00 83.38 84 PRO A CA 1
ATOM 649 C C . PRO A 1 84 ? 7.369 8.091 -12.931 1.00 83.38 84 PRO A C 1
ATOM 651 O O . PRO A 1 84 ? 7.369 9.301 -13.126 1.00 83.38 84 PRO A O 1
ATOM 654 N N . ASP A 1 85 ? 6.467 7.281 -13.484 1.00 87.00 85 ASP A N 1
ATOM 655 C C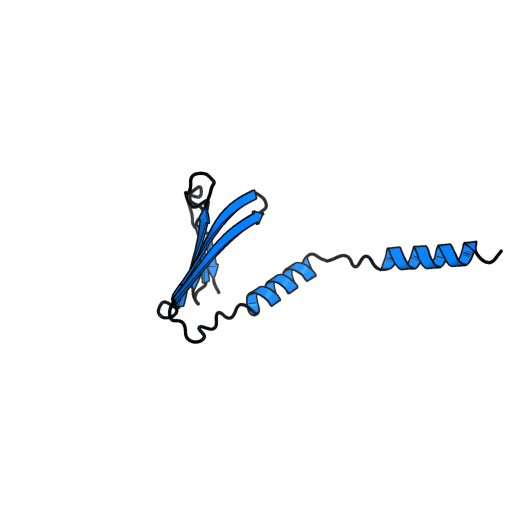A . ASP A 1 85 ? 5.321 7.698 -14.296 1.00 87.00 85 ASP A CA 1
ATOM 656 C C . ASP A 1 85 ? 4.123 8.189 -13.458 1.00 87.00 85 ASP A C 1
ATOM 658 O O . ASP A 1 85 ? 3.093 8.574 -14.012 1.00 87.00 85 ASP A O 1
ATOM 662 N N . GLY A 1 86 ? 4.241 8.167 -12.126 1.00 84.62 86 GLY A N 1
ATOM 663 C CA . GLY A 1 86 ? 3.182 8.5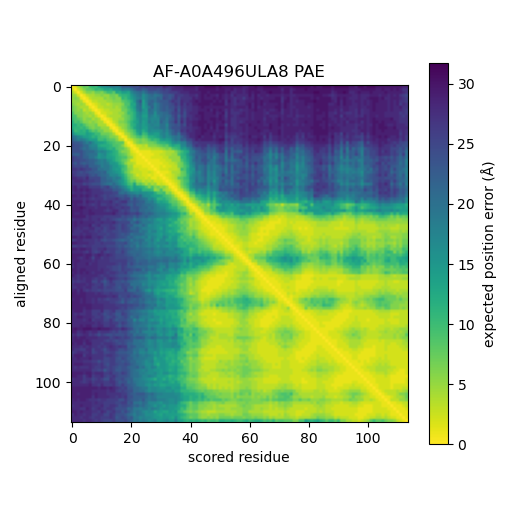57 -11.199 1.00 84.62 86 GLY A CA 1
ATOM 664 C C . GLY A 1 86 ? 2.054 7.534 -11.076 1.00 84.62 86 GLY A C 1
ATOM 665 O O . GLY A 1 86 ? 1.051 7.822 -10.422 1.00 84.62 86 GLY A O 1
ATOM 666 N N . ARG A 1 87 ? 2.191 6.344 -11.673 1.00 88.88 87 ARG A N 1
ATOM 667 C CA . ARG A 1 87 ? 1.222 5.251 -11.534 1.00 88.88 87 ARG A CA 1
ATOM 668 C C . ARG A 1 87 ? 1.639 4.322 -10.393 1.00 88.88 87 ARG A C 1
ATOM 670 O O . ARG A 1 87 ? 2.836 4.189 -10.127 1.00 88.88 87 ARG A O 1
ATOM 677 N N . PRO A 1 88 ? 0.685 3.695 -9.683 1.00 88.75 88 PRO A N 1
ATOM 678 C CA . PRO A 1 88 ? 1.035 2.716 -8.669 1.00 88.75 88 PRO A CA 1
ATOM 679 C C . PRO A 1 88 ? 1.765 1.534 -9.320 1.00 88.75 88 PRO A C 1
ATOM 681 O O . PRO A 1 88 ? 1.351 1.043 -10.364 1.00 88.75 88 PRO A O 1
ATOM 684 N N . VAL A 1 89 ? 2.856 1.087 -8.706 1.00 90.88 89 VAL A N 1
ATOM 685 C CA . VAL A 1 89 ? 3.560 -0.161 -9.044 1.00 90.88 89 VAL A CA 1
ATOM 686 C C . VAL A 1 89 ? 3.145 -1.294 -8.114 1.00 90.88 89 VAL A C 1
ATOM 688 O O . VAL A 1 89 ? 3.134 -2.451 -8.518 1.00 90.88 89 VAL A O 1
ATOM 691 N N . ILE A 1 90 ? 2.768 -0.951 -6.880 1.00 91.00 90 ILE A N 1
ATOM 692 C CA . ILE A 1 90 ? 2.170 -1.854 -5.901 1.00 91.00 90 ILE A CA 1
ATOM 693 C C . ILE A 1 90 ? 1.111 -1.071 -5.133 1.00 91.00 90 ILE A C 1
ATOM 695 O O . ILE A 1 90 ? 1.372 0.042 -4.670 1.00 91.00 90 ILE A O 1
ATOM 699 N N . SER A 1 91 ? -0.044 -1.696 -4.955 1.00 92.62 91 SER A N 1
ATOM 700 C CA . SER A 1 91 ? -1.096 -1.281 -4.040 1.00 92.62 91 SER A CA 1
ATOM 701 C C . SER A 1 91 ? -1.293 -2.358 -2.981 1.00 92.62 91 SER A C 1
ATOM 703 O O . SER A 1 91 ? -1.401 -3.542 -3.288 1.00 92.62 91 SER A O 1
ATOM 705 N N . ILE A 1 92 ? -1.347 -1.949 -1.724 1.00 92.69 92 ILE A N 1
ATOM 706 C CA . ILE A 1 92 ? -1.565 -2.812 -0.568 1.00 92.69 92 ILE A CA 1
ATOM 707 C C . ILE A 1 92 ? -2.850 -2.346 0.097 1.00 92.69 92 ILE A C 1
ATOM 709 O O . ILE A 1 92 ? -3.041 -1.153 0.323 1.00 92.69 92 ILE A O 1
ATOM 713 N N . LYS A 1 93 ? -3.729 -3.281 0.425 1.00 92.88 93 LYS A N 1
ATOM 714 C CA . LYS A 1 93 ? -4.934 -3.040 1.210 1.00 92.88 93 LYS A CA 1
ATOM 715 C C . LYS A 1 93 ? -4.942 -4.034 2.360 1.00 92.88 93 LYS A C 1
ATOM 717 O O . LYS A 1 93 ? -4.698 -5.209 2.127 1.00 92.88 93 LYS A O 1
ATOM 722 N N . GLY A 1 94 ? -5.194 -3.589 3.580 1.00 91.69 94 GLY A N 1
ATOM 723 C CA . GLY A 1 94 ? -5.221 -4.484 4.731 1.00 91.69 94 GLY A CA 1
ATOM 724 C C . GLY A 1 94 ? -6.225 -4.040 5.773 1.00 91.69 94 GLY A C 1
ATOM 725 O O . GLY A 1 94 ? -6.411 -2.845 5.984 1.00 91.69 94 GLY A O 1
ATOM 726 N N . ASP A 1 95 ? -6.858 -5.006 6.410 1.00 87.56 95 ASP A N 1
ATOM 727 C CA . ASP A 1 95 ? -7.746 -4.819 7.552 1.00 87.56 95 ASP A CA 1
ATOM 728 C C . ASP A 1 95 ? -7.516 -5.959 8.558 1.00 87.56 95 ASP A C 1
ATOM 730 O O . ASP A 1 95 ? -6.49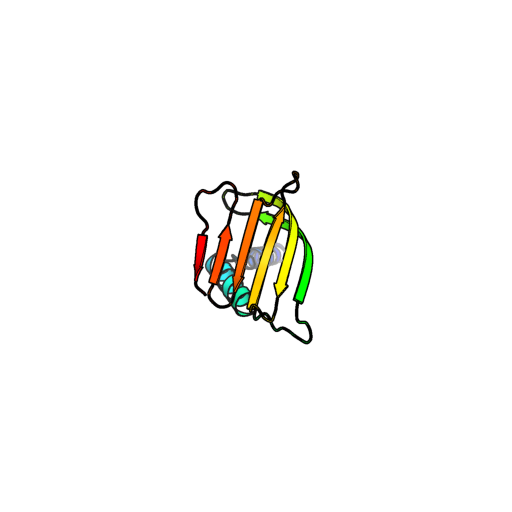9 -6.656 8.504 1.00 87.56 95 ASP A O 1
ATOM 734 N N . SER A 1 96 ? -8.437 -6.151 9.502 1.00 82.94 96 SER A N 1
ATOM 735 C CA . SER A 1 96 ? -8.349 -7.232 10.488 1.00 82.94 96 SER A CA 1
ATOM 736 C C . SER A 1 96 ? -8.480 -8.642 9.900 1.00 82.94 96 SER A C 1
ATOM 738 O O . SER A 1 96 ? -8.210 -9.608 10.606 1.00 82.94 96 SER A O 1
ATOM 740 N N . THR A 1 97 ? -8.902 -8.783 8.642 1.00 86.00 97 THR A N 1
ATOM 741 C CA . THR A 1 97 ? -9.101 -10.078 7.975 1.00 86.00 97 THR A CA 1
ATOM 742 C C . THR A 1 97 ? -7.870 -10.544 7.204 1.00 86.00 97 THR A C 1
ATOM 744 O O . THR A 1 97 ? -7.704 -11.741 6.963 1.00 86.00 97 THR A O 1
ATOM 747 N N . GLY A 1 98 ? -6.990 -9.619 6.820 1.00 87.50 98 GLY A N 1
ATOM 748 C CA . GLY A 1 98 ? -5.764 -9.941 6.108 1.00 87.50 98 GLY A CA 1
ATOM 749 C C . GLY A 1 98 ? -5.231 -8.790 5.271 1.00 87.50 98 GLY A C 1
ATOM 750 O O . GLY A 1 98 ? -5.653 -7.639 5.386 1.00 87.50 98 GLY A O 1
ATOM 751 N N . ILE A 1 99 ? -4.273 -9.125 4.411 1.00 91.69 99 ILE A N 1
ATOM 752 C CA . ILE A 1 99 ? -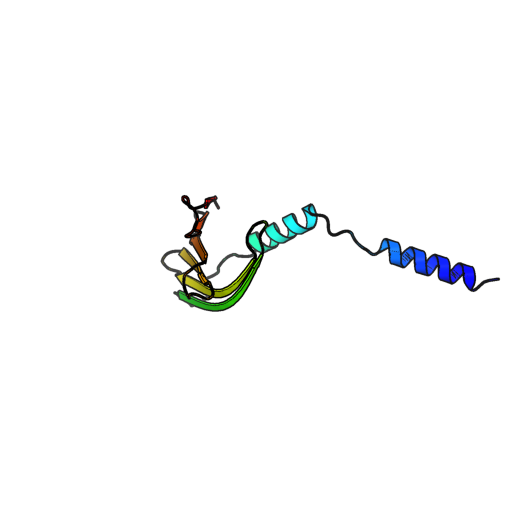3.577 -8.189 3.534 1.00 91.69 99 ILE A CA 1
ATOM 753 C C . ILE A 1 99 ? -3.730 -8.655 2.090 1.00 91.69 99 ILE A C 1
ATOM 755 O O . ILE A 1 99 ? -3.353 -9.767 1.729 1.00 91.69 99 ILE A O 1
ATOM 759 N N . LEU A 1 100 ? -4.247 -7.769 1.250 1.00 92.19 100 LEU A N 1
ATOM 760 C CA . LEU A 1 100 ? -4.317 -7.898 -0.194 1.00 92.19 100 LEU A CA 1
ATOM 761 C C . LEU A 1 100 ? -3.214 -7.051 -0.837 1.00 92.19 100 LEU A C 1
ATOM 763 O O . LEU A 1 100 ? -3.101 -5.854 -0.575 1.00 92.19 100 LEU A O 1
ATOM 767 N N . ILE A 1 101 ? -2.430 -7.660 -1.718 1.00 93.00 101 ILE A N 1
ATOM 768 C CA . ILE A 1 101 ? -1.390 -7.005 -2.506 1.00 93.00 101 ILE A CA 1
ATOM 769 C C . ILE A 1 101 ? -1.782 -7.100 -3.976 1.00 93.00 101 ILE A C 1
ATOM 771 O O . ILE A 1 101 ? -1.957 -8.189 -4.519 1.00 93.00 101 ILE A O 1
ATOM 775 N N . TYR A 1 102 ? -1.900 -5.948 -4.621 1.00 92.75 102 TYR A N 1
ATOM 776 C CA . TYR A 1 102 ? -2.165 -5.809 -6.042 1.00 92.75 102 TYR A CA 1
ATOM 777 C C . TYR A 1 102 ? -0.962 -5.164 -6.726 1.00 92.75 102 TYR A C 1
ATOM 779 O O . TYR A 1 102 ? -0.499 -4.097 -6.323 1.00 92.75 102 TYR A O 1
ATOM 787 N N . MET A 1 103 ? -0.470 -5.799 -7.783 1.00 91.38 103 MET A N 1
ATOM 788 C CA . MET A 1 103 ? 0.547 -5.242 -8.667 1.00 91.38 103 MET A CA 1
ATOM 789 C C . MET A 1 103 ? -0.106 -5.056 -10.035 1.00 91.38 103 MET A C 1
ATOM 791 O O . MET A 1 103 ? -0.575 -6.040 -10.593 1.00 91.38 103 MET A O 1
ATOM 795 N N . PRO A 1 104 ? -0.175 -3.838 -10.605 1.00 86.62 104 PRO A N 1
ATOM 796 C CA . PRO A 1 104 ? -0.921 -3.620 -11.849 1.00 86.62 104 PRO A CA 1
ATOM 797 C C . PRO A 1 104 ? -0.420 -4.394 -13.073 1.00 86.62 104 PRO A C 1
ATOM 799 O O . PRO A 1 104 ? -1.131 -4.461 -14.071 1.00 86.62 104 PRO A O 1
ATOM 802 N N . GLY A 1 105 ? 0.805 -4.924 -13.023 1.00 83.94 105 GLY A N 1
ATOM 803 C CA . GLY A 1 105 ? 1.349 -5.804 -14.060 1.00 83.94 105 GLY A CA 1
ATOM 804 C C . GLY A 1 105 ? 0.913 -7.265 -13.934 1.00 83.94 105 GLY A C 1
ATOM 805 O O . GLY A 1 105 ? 1.129 -8.029 -14.872 1.00 83.94 105 GLY A O 1
ATOM 806 N N . ASP A 1 106 ? 0.301 -7.643 -12.814 1.00 88.56 106 ASP A N 1
ATOM 807 C CA . ASP A 1 106 ? -0.095 -9.014 -12.526 1.00 88.56 106 ASP A CA 1
ATOM 808 C C . ASP A 1 106 ? -1.579 -9.226 -12.837 1.00 88.56 106 ASP A C 1
ATOM 810 O O . ASP A 1 106 ? -2.421 -8.352 -12.632 1.00 88.56 106 ASP A O 1
ATOM 814 N N . GLU A 1 107 ? -1.912 -10.429 -13.300 1.00 91.06 107 GLU A N 1
ATOM 815 C CA . GLU A 1 107 ? -3.295 -10.832 -13.580 1.00 91.06 107 GLU A CA 1
ATOM 816 C C . GLU A 1 107 ? -4.114 -11.031 -12.291 1.00 91.06 107 GLU A C 1
ATOM 818 O O . GLU A 1 107 ? -5.334 -10.860 -12.288 1.00 91.06 107 GLU A O 1
ATOM 823 N N . TYR A 1 108 ? -3.443 -11.352 -11.180 1.00 91.88 108 TYR A N 1
ATOM 824 C CA . TYR A 1 108 ? -4.072 -11.686 -9.906 1.00 91.88 108 TYR A CA 1
ATOM 825 C C . TYR A 1 108 ? -3.488 -10.866 -8.759 1.00 91.88 108 TYR A C 1
ATOM 827 O O . TYR A 1 108 ? -2.290 -10.598 -8.697 1.00 91.88 108 TYR A O 1
ATOM 835 N N . ALA A 1 109 ? -4.343 -10.524 -7.798 1.00 93.12 109 ALA A N 1
ATOM 836 C CA . ALA A 1 109 ? -3.904 -10.015 -6.508 1.00 93.12 109 ALA A CA 1
ATOM 837 C C . ALA A 1 109 ? -3.547 -11.179 -5.569 1.00 93.12 109 ALA A C 1
ATOM 839 O O . ALA A 1 109 ? -4.191 -12.228 -5.586 1.00 93.12 109 ALA A O 1
ATOM 840 N N . SER A 1 110 ? -2.542 -10.978 -4.720 1.00 92.19 110 SER A N 1
ATOM 841 C CA . SER A 1 110 ? -2.165 -11.928 -3.670 1.00 92.19 110 SER A CA 1
ATOM 842 C C . SER A 1 110 ? -2.862 -11.562 -2.365 1.00 92.19 110 SER A C 1
ATOM 844 O O . SER A 1 110 ? -2.777 -10.416 -1.933 1.00 92.19 110 SER A O 1
ATOM 846 N N . PHE A 1 111 ? -3.528 -12.520 -1.724 1.00 91.81 111 PHE A N 1
ATOM 847 C CA . PHE A 1 111 ? -4.153 -12.327 -0.416 1.00 91.81 111 PHE A CA 1
ATOM 848 C C . PHE A 1 111 ? -3.480 -13.209 0.633 1.00 91.81 111 PHE A C 1
ATOM 850 O O . PHE A 1 111 ? -3.358 -14.420 0.443 1.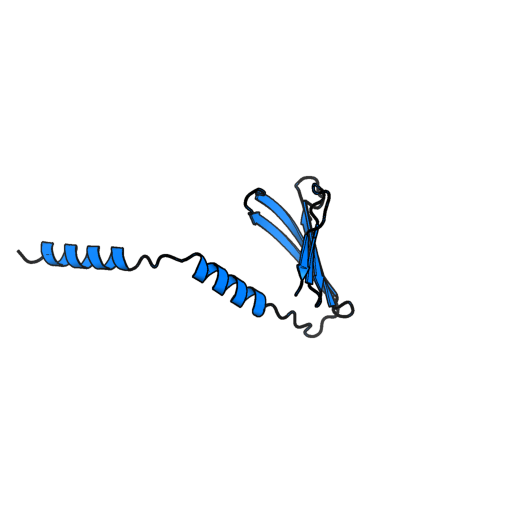00 91.81 111 PHE A O 1
ATOM 857 N N . THR A 1 112 ? -3.089 -12.597 1.745 1.00 89.56 112 THR A N 1
ATOM 858 C CA . THR A 1 112 ? -2.563 -13.280 2.924 1.00 89.56 112 THR A CA 1
ATOM 859 C C . THR A 1 112 ? -3.545 -13.072 4.077 1.00 89.56 112 THR A C 1
ATOM 861 O O . THR A 1 112 ? -3.730 -11.924 4.488 1.00 89.56 112 THR A O 1
ATOM 864 N N . PRO A 1 113 ? -4.183 -14.135 4.596 1.00 85.31 113 PRO A N 1
ATOM 865 C CA . PRO A 1 113 ? -5.076 -14.020 5.746 1.00 85.31 113 PRO A CA 1
ATOM 866 C C . PRO A 1 113 ? -4.306 -13.631 7.016 1.00 85.31 113 PRO A C 1
ATOM 868 O O . PRO A 1 113 ? -3.126 -13.967 7.151 1.00 85.31 113 PRO A O 1
ATOM 871 N N . GLY A 1 114 ? -4.985 -12.898 7.904 1.00 71.94 114 GLY A N 1
ATOM 872 C CA . GLY A 1 114 ? -4.483 -12.491 9.224 1.00 71.94 114 GLY A CA 1
ATOM 873 C C . GLY A 1 114 ? -4.629 -13.553 10.306 1.00 71.94 114 GLY A C 1
ATOM 874 O O . GLY A 1 114 ? -5.468 -14.469 10.141 1.00 71.94 114 GLY A O 1
#

Radius of gyration: 22.05 Å; Cα contacts (8 Å, |Δi|>4): 149; chains: 1; bounding box: 73×28×39 Å

pLDDT: mean 74.44, std 16.88, range [34.78, 93.12]

Sequence (114 aa):
MRVKTLLCVFSMCILLSCGTVTQESLLRQSELYASRIAFGWEKLGSFQLRGSARLQGSNLVARGPFVLWGHAEEGLLRGDFFGPDGRPVISIKGDSTGILIYMPGDEYASFTPG

Foldseek 3Di:
DPPVVVVVVVVVVVVVPPPPCDPVNVVVVVVVVVVPPPPDPDPDQKDKDKDWDWDDDPPDTATAIKMWIDGNVVQKIWMFGAHPVRDGQWIWIDGQQWIWIDGPVDPDIDTDGD

Secondary structure (DSSP, 8-state):
--HHHHHHHHHHHHHT------HHHHHHHHHHHHHT------S-SEEEEEEEEEEE-SS-EEEEEEEEEEETTTTEEEEEEE-TTSSEEEEEEEETTEEEEE-TTSSS-EEEE-

Solvent-accessible surface area (backbone atoms only — not comparable to full-atom values): 6745 Å² total; per-residue (Å²): 144,67,67,71,64,54,53,54,55,56,58,52,56,60,68,71,64,67,72,74,83,44,73,65,58,52,50,51,49,50,52,55,51,55,74,62,65,67,90,73,73,78,94,48,63,60,54,76,51,74,52,72,48,73,51,79,56,98,90,43,81,47,71,32,48,33,39,38,40,38,34,56,89,75,49,34,37,39,35,39,32,28,42,96,85,71,44,64,56,36,39,37,39,34,44,88,68,23,40,39,40,38,35,80,93,50,98,63,66,51,74,46,77,101

Mean predicted aligned error: 14.1 Å

Nearest PDB structures (foldseek):
  8cm1-assembly1_A  TM=7.083E-01  e=2.758E-02  Vibrio cholerae
  2yzy-assembly1_A  TM=7.908E-01  e=7.622E-01  Thermus thermophilus HB8
  1xmz-assembly1_B  TM=5.732E-01  e=1.922E+00  Anemonia sulcata
  6gp1-assembly1_A  TM=5.520E-01  e=3.312E+00  Lobophyllia hemprichii